Protein AF-A0A1I7FCC5-F1 (afdb_monomer_lite)

Radius of gyration: 20.21 Å; chains: 1; bounding box: 30×40×76 Å

InterPro domains:
  IPR056090 Domain of unknown function DUF7673 [PF24720] (36-118)

Foldseek 3Di:
DDDPPDDDDDDPVNQPVVNVVVVQDDQDPQDPLLVVLVVVLLVLLLDDDLQVVLSLQLLVLLQPCVQSNHHDPVSLVVHDPVNSVSSVSNVVVCSHNVDHCVVVVCVVSNVSSCCNHPVVSND

pLDDT: mean 83.9, std 17.83, range [38.53, 98.62]

Secondary structure (DSSP, 8-state):
-----PPPP-SGGGS-HHHHHHHS---PPPPHHHHHHHHHHHHHHTSSSHHHHHHHHHHHHHHHHHHH----GGGGGGS-HHHHHHHHHHHHHHHHH---GGGGT-HHHHHHHHHHH-GGG--

Structure (mmCIF, N/CA/C/O backbone):
data_AF-A0A1I7FCC5-F1
#
_entry.id   AF-A0A1I7FCC5-F1
#
loop_
_atom_site.group_PDB
_atom_site.id
_atom_site.type_symbol
_atom_site.label_atom_id
_atom_site.label_alt_id
_atom_site.label_comp_id
_atom_site.label_asym_id
_atom_site.label_entity_id
_atom_site.label_seq_id
_atom_site.pdbx_PDB_ins_code
_atom_site.Cartn_x
_atom_site.Cartn_y
_atom_site.Cartn_z
_atom_site.occupancy
_atom_site.B_iso_or_equiv
_atom_site.auth_seq_id
_atom_site.auth_comp_id
_atom_site.auth_asym_id
_atom_site.auth_atom_id
_atom_site.pdbx_PDB_model_num
ATOM 1 N N . MET A 1 1 ? 9.478 -31.178 -57.687 1.00 43.81 1 MET A N 1
ATOM 2 C CA . MET A 1 1 ? 9.892 -29.950 -56.973 1.00 43.81 1 MET A CA 1
ATOM 3 C C . MET A 1 1 ? 8.641 -29.184 -56.573 1.00 43.81 1 MET A C 1
ATOM 5 O O . MET A 1 1 ? 8.137 -28.395 -57.356 1.00 43.81 1 MET A O 1
ATOM 9 N N . THR A 1 2 ? 8.108 -29.447 -55.385 1.00 38.53 2 THR A N 1
ATOM 10 C CA . THR A 1 2 ? 7.046 -28.643 -54.764 1.00 38.53 2 THR A CA 1
ATOM 11 C C . THR A 1 2 ? 7.502 -28.367 -53.342 1.00 38.53 2 THR A C 1
ATOM 13 O O . THR A 1 2 ? 7.707 -29.288 -52.559 1.00 38.53 2 THR A O 1
ATOM 16 N N . SER A 1 3 ? 7.805 -27.096 -53.091 1.00 42.50 3 SER A N 1
ATOM 17 C CA . SER A 1 3 ? 8.389 -26.579 -51.858 1.00 42.50 3 SER A CA 1
ATOM 18 C C . SER A 1 3 ? 7.377 -26.685 -50.720 1.00 42.50 3 SER A C 1
ATOM 20 O O . SER A 1 3 ? 6.381 -25.965 -50.726 1.00 42.50 3 SER A O 1
ATOM 22 N N . ASP A 1 4 ? 7.664 -27.531 -49.735 1.00 45.38 4 ASP A N 1
ATOM 23 C CA . ASP A 1 4 ? 6.968 -27.558 -48.451 1.00 45.38 4 ASP A CA 1
ATOM 24 C C . ASP A 1 4 ? 7.441 -26.349 -47.625 1.00 45.38 4 ASP A C 1
ATOM 26 O O . ASP A 1 4 ? 8.505 -26.357 -47.006 1.00 45.38 4 ASP A O 1
ATOM 30 N N . LYS A 1 5 ? 6.735 -25.219 -47.741 1.00 45.75 5 LYS A N 1
ATOM 31 C CA . LYS A 1 5 ? 6.988 -24.044 -46.898 1.00 45.75 5 LYS A CA 1
ATOM 32 C C . LYS A 1 5 ? 6.160 -24.189 -45.633 1.00 45.75 5 LYS A C 1
ATOM 34 O O . LYS A 1 5 ? 5.011 -23.758 -45.581 1.00 45.75 5 LYS A O 1
ATOM 39 N N . GLN A 1 6 ? 6.780 -24.766 -44.613 1.00 45.31 6 GLN A N 1
ATOM 40 C CA . GLN A 1 6 ? 6.229 -24.811 -43.266 1.00 45.31 6 GLN A CA 1
ATOM 41 C C . GLN A 1 6 ? 5.891 -23.380 -42.797 1.00 45.31 6 GLN A C 1
ATOM 43 O O . GLN A 1 6 ? 6.706 -22.464 -42.977 1.00 45.31 6 GLN A O 1
ATOM 48 N N . PRO A 1 7 ? 4.685 -23.132 -42.255 1.00 48.53 7 PRO A N 1
ATOM 49 C CA . PRO A 1 7 ? 4.259 -21.785 -41.903 1.00 48.53 7 PRO A CA 1
ATOM 50 C C . PRO A 1 7 ? 5.142 -21.223 -40.784 1.00 48.53 7 PRO A C 1
ATOM 52 O O . PRO A 1 7 ? 5.328 -21.846 -39.741 1.00 48.53 7 PRO A O 1
ATOM 55 N N . LYS A 1 8 ? 5.687 -20.020 -41.005 1.00 48.66 8 LYS A N 1
ATOM 56 C CA . LYS A 1 8 ? 6.504 -19.305 -40.017 1.00 48.66 8 LYS A CA 1
ATOM 57 C C . LYS A 1 8 ? 5.640 -19.008 -38.780 1.00 48.66 8 LYS A C 1
ATOM 59 O O . LYS A 1 8 ? 4.628 -18.315 -38.937 1.00 48.66 8 LYS A O 1
ATOM 64 N N . PRO A 1 9 ? 6.005 -19.490 -37.578 1.00 45.91 9 PRO A N 1
ATOM 65 C CA . PRO A 1 9 ? 5.214 -19.251 -36.378 1.00 45.91 9 PRO A CA 1
ATOM 66 C C . PRO A 1 9 ? 5.126 -17.743 -36.103 1.00 45.91 9 PRO A C 1
ATOM 68 O O . PRO A 1 9 ? 6.118 -17.019 -36.202 1.00 45.91 9 PRO A O 1
ATOM 71 N N . ARG A 1 10 ? 3.918 -17.255 -35.803 1.00 49.81 10 ARG A N 1
ATOM 72 C CA . ARG A 1 10 ? 3.634 -15.870 -35.397 1.00 49.81 10 ARG A CA 1
ATOM 73 C C . ARG A 1 10 ? 2.912 -15.899 -34.050 1.00 49.81 10 ARG A C 1
ATOM 75 O O . ARG A 1 10 ? 1.920 -16.606 -33.922 1.00 49.81 10 ARG A O 1
ATOM 82 N N . GLY A 1 11 ? 3.402 -15.119 -33.085 1.00 50.84 11 GLY A N 1
ATOM 83 C CA . GLY A 1 11 ? 2.912 -15.078 -31.698 1.00 50.84 11 GLY A CA 1
ATOM 84 C C . GLY A 1 11 ? 3.949 -15.589 -30.688 1.00 50.84 11 GLY A C 1
ATOM 85 O O . GLY A 1 11 ? 5.004 -16.077 -31.088 1.00 50.84 11 GLY A O 1
ATOM 86 N N . LEU A 1 12 ? 3.649 -15.472 -29.385 1.00 47.69 12 LEU A N 1
ATOM 87 C CA . LEU A 1 12 ? 4.526 -15.834 -28.248 1.00 47.69 12 LEU A CA 1
ATOM 88 C C . LEU A 1 12 ? 5.138 -17.250 -28.340 1.00 47.69 12 LEU A C 1
ATOM 90 O O . LEU A 1 12 ? 6.175 -17.506 -27.742 1.00 47.69 12 LEU A O 1
ATOM 94 N N . SER A 1 13 ? 4.553 -18.142 -29.143 1.00 55.94 13 SER A N 1
ATOM 95 C CA . SER A 1 13 ? 5.051 -19.492 -29.435 1.00 55.94 13 SER A CA 1
ATOM 96 C C . SER A 1 13 ? 6.350 -19.547 -30.253 1.00 55.94 13 SER A C 1
ATOM 98 O O . SER A 1 13 ? 6.909 -20.625 -30.420 1.00 55.94 13 SER A O 1
ATOM 100 N N . ALA A 1 14 ? 6.799 -18.427 -30.828 1.00 64.94 14 ALA A N 1
ATOM 101 C CA . ALA A 1 14 ? 8.065 -18.333 -31.560 1.00 64.94 14 ALA A CA 1
ATOM 102 C C . ALA A 1 14 ? 9.238 -17.872 -30.680 1.00 64.94 14 ALA A C 1
ATOM 104 O O . ALA A 1 14 ? 10.373 -17.851 -31.154 1.00 64.94 14 ALA A O 1
ATOM 105 N N . ILE A 1 15 ? 8.967 -17.463 -29.436 1.00 61.03 15 ILE A N 1
ATOM 106 C CA . ILE A 1 15 ? 10.000 -17.039 -28.495 1.00 61.03 15 ILE A CA 1
ATOM 107 C C . ILE A 1 15 ? 10.505 -18.297 -27.779 1.00 61.03 15 ILE A C 1
ATOM 109 O O . ILE A 1 15 ? 9.703 -18.980 -27.140 1.00 61.03 15 ILE A O 1
ATOM 113 N N . PRO A 1 16 ? 11.801 -18.629 -27.885 1.00 73.56 16 PRO A N 1
ATOM 114 C CA . PRO A 1 16 ? 12.366 -19.751 -27.151 1.00 73.56 16 PRO A CA 1
ATOM 115 C C . PRO A 1 16 ? 12.153 -19.582 -25.641 1.00 73.56 16 PRO A C 1
ATOM 117 O O . PRO A 1 16 ? 12.199 -18.457 -25.136 1.00 73.56 16 PRO A O 1
ATOM 120 N N . LEU A 1 17 ? 11.909 -20.675 -24.911 1.00 57.47 17 LEU A N 1
ATOM 121 C CA . LEU A 1 17 ? 11.627 -20.622 -23.470 1.00 57.47 17 LEU A CA 1
ATOM 122 C C . LEU A 1 17 ? 12.765 -19.929 -22.709 1.00 57.47 17 LEU A C 1
ATOM 124 O O . LEU A 1 17 ? 12.509 -19.164 -21.787 1.00 57.47 17 LEU A O 1
ATOM 128 N N . GLU A 1 18 ? 14.002 -20.109 -23.159 1.00 61.53 18 GLU A N 1
ATOM 129 C CA . GLU A 1 18 ? 15.190 -19.441 -22.642 1.00 61.53 18 GLU A CA 1
ATOM 130 C C . GLU A 1 18 ? 15.185 -17.923 -22.882 1.00 61.53 18 GLU A C 1
ATOM 132 O O . GLU A 1 18 ? 15.677 -17.166 -22.050 1.00 61.53 18 GLU A O 1
ATOM 137 N N . ALA A 1 19 ? 14.586 -17.449 -23.977 1.00 63.84 19 ALA A N 1
ATOM 138 C CA . ALA A 1 19 ? 14.411 -16.026 -24.242 1.00 63.84 19 ALA A CA 1
ATOM 139 C C . ALA A 1 19 ? 13.250 -15.450 -23.420 1.00 63.84 19 ALA A C 1
ATOM 141 O O . ALA A 1 19 ? 13.380 -14.344 -22.912 1.00 63.84 19 ALA A O 1
ATOM 142 N N . ILE A 1 20 ? 12.168 -16.210 -23.199 1.00 58.44 20 ILE A N 1
ATOM 143 C CA . ILE A 1 20 ? 11.117 -15.848 -22.230 1.00 58.44 20 ILE A CA 1
ATOM 144 C C . ILE A 1 20 ? 11.731 -15.725 -20.828 1.00 58.44 20 ILE A C 1
ATOM 146 O O . ILE A 1 20 ? 11.528 -14.725 -20.149 1.00 58.44 20 ILE A O 1
ATOM 150 N N . GLN A 1 21 ? 12.559 -16.688 -20.425 1.00 58.72 21 GLN A N 1
ATOM 151 C CA . GLN A 1 21 ? 13.265 -16.686 -19.142 1.00 58.72 21 GLN A CA 1
ATOM 152 C C . GLN A 1 21 ? 14.263 -15.522 -19.025 1.00 58.72 21 GLN A C 1
ATOM 154 O O . GLN A 1 21 ? 14.310 -14.867 -17.987 1.00 58.72 21 GLN A O 1
ATOM 159 N N . ALA A 1 22 ? 15.007 -15.203 -20.090 1.00 58.69 22 ALA A N 1
ATOM 160 C CA . ALA A 1 22 ? 15.916 -14.054 -20.132 1.00 58.69 22 ALA A CA 1
ATOM 161 C C . ALA A 1 22 ? 15.189 -12.694 -20.189 1.00 58.69 22 ALA A C 1
ATOM 163 O O . ALA A 1 22 ? 15.750 -11.679 -19.774 1.00 58.69 22 ALA A O 1
ATOM 164 N N . MET A 1 23 ? 13.950 -12.657 -20.694 1.00 60.00 23 MET A N 1
ATOM 165 C CA . MET A 1 23 ? 13.081 -11.473 -20.709 1.00 60.00 23 MET A CA 1
ATOM 166 C C . MET A 1 23 ? 12.335 -11.266 -19.382 1.00 60.00 23 MET A C 1
ATOM 168 O O . MET A 1 23 ? 11.962 -10.135 -19.081 1.00 60.00 23 MET A O 1
ATOM 172 N N . SER A 1 24 ? 12.136 -12.323 -18.587 1.00 57.66 24 SER A N 1
ATOM 173 C CA . SER A 1 24 ? 11.290 -12.309 -17.384 1.00 57.66 24 SER A CA 1
ATOM 174 C C . SER A 1 24 ? 12.015 -12.128 -16.049 1.00 57.66 24 SER A C 1
ATOM 176 O O . SER A 1 24 ? 11.358 -12.197 -15.015 1.00 57.66 24 SER A O 1
ATOM 178 N N . TYR A 1 25 ? 13.319 -11.846 -16.008 1.00 54.38 25 TYR A N 1
ATOM 179 C CA . TYR A 1 25 ? 13.942 -11.485 -14.731 1.00 54.38 25 TYR A CA 1
ATOM 180 C C . TYR A 1 25 ? 15.189 -10.616 -14.895 1.00 54.38 25 TYR A C 1
ATOM 182 O O . TYR A 1 25 ? 16.298 -11.093 -15.136 1.00 54.38 25 TYR A O 1
ATOM 190 N N . LYS A 1 26 ? 15.008 -9.311 -14.699 1.00 53.34 26 LYS A N 1
ATOM 191 C CA . LYS A 1 26 ? 16.071 -8.422 -14.232 1.00 53.34 26 LYS A CA 1
ATOM 192 C C . LYS A 1 26 ? 15.583 -7.818 -12.921 1.00 53.34 26 LYS A C 1
ATOM 194 O O . LYS A 1 26 ? 14.610 -7.069 -12.977 1.00 53.34 26 LYS A O 1
ATOM 199 N N . PRO A 1 27 ? 16.224 -8.100 -11.774 1.00 59.47 27 PRO A N 1
ATOM 200 C CA . P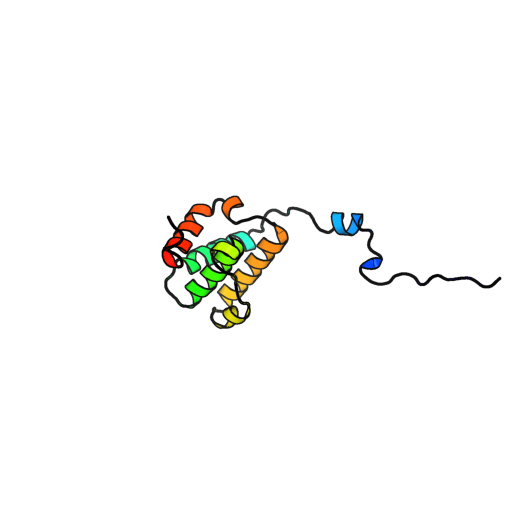RO A 1 27 ? 15.897 -7.419 -10.533 1.00 59.47 27 PRO A CA 1
ATOM 201 C C . PRO A 1 27 ? 16.382 -5.973 -10.664 1.00 59.47 27 PRO A C 1
ATOM 203 O O 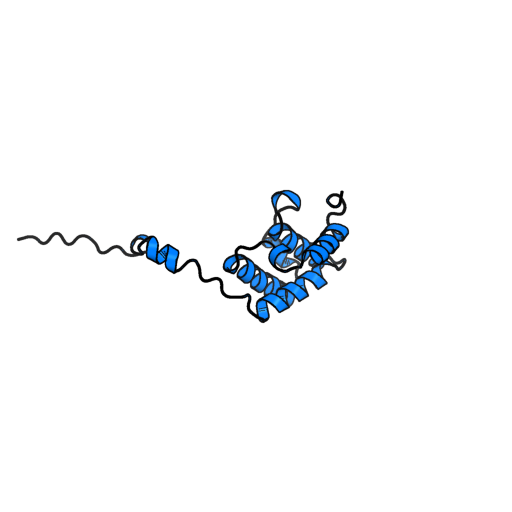. PRO A 1 27 ? 17.531 -5.645 -10.366 1.00 59.47 27 PRO A O 1
ATOM 206 N N . TYR A 1 28 ? 15.533 -5.109 -11.216 1.00 64.69 28 TYR A N 1
ATOM 207 C CA . TYR A 1 28 ? 15.760 -3.677 -11.149 1.00 64.69 28 TYR A CA 1
ATOM 208 C C . TYR A 1 28 ? 15.517 -3.264 -9.704 1.00 64.69 28 TYR A C 1
ATOM 210 O O . TYR A 1 28 ? 14.481 -3.631 -9.161 1.00 64.69 28 TYR A O 1
ATOM 218 N N . PRO A 1 29 ? 16.425 -2.523 -9.053 1.00 77.00 29 PRO A N 1
ATOM 219 C CA . PRO A 1 29 ? 16.103 -1.963 -7.751 1.00 77.00 29 PRO A CA 1
ATOM 220 C C . PRO A 1 29 ? 14.832 -1.109 -7.887 1.00 77.00 29 PRO A C 1
ATOM 222 O O . PRO A 1 29 ? 14.678 -0.434 -8.914 1.00 77.00 29 PRO A O 1
ATOM 225 N N . PRO A 1 30 ? 13.943 -1.092 -6.878 1.00 86.75 30 PRO A N 1
ATOM 226 C CA . PRO A 1 30 ? 12.740 -0.283 -6.943 1.00 86.75 30 PRO A CA 1
ATOM 227 C C . PRO A 1 30 ? 13.085 1.168 -7.262 1.00 86.75 30 PRO A C 1
ATOM 229 O O . PRO A 1 30 ? 13.985 1.762 -6.652 1.00 86.75 30 PRO A O 1
ATOM 232 N N . THR A 1 31 ? 12.358 1.745 -8.210 1.00 91.44 31 THR A N 1
ATOM 233 C CA . THR A 1 31 ? 12.521 3.144 -8.597 1.00 91.44 31 THR A CA 1
ATOM 234 C C . THR A 1 31 ? 12.194 4.073 -7.427 1.00 91.44 31 THR A C 1
ATOM 236 O O . THR A 1 31 ? 11.450 3.727 -6.505 1.00 91.44 31 THR A O 1
ATOM 239 N N . VAL A 1 32 ? 12.707 5.305 -7.476 1.00 92.06 32 VAL A N 1
ATOM 240 C CA . VAL A 1 32 ? 12.384 6.336 -6.474 1.00 92.06 32 VAL A CA 1
ATOM 241 C C . VAL A 1 32 ? 10.872 6.578 -6.401 1.00 92.06 32 VAL A C 1
ATOM 243 O O . VAL A 1 32 ? 10.325 6.682 -5.307 1.00 92.06 32 VAL A O 1
ATOM 246 N N . ALA A 1 33 ? 10.186 6.595 -7.548 1.00 95.06 33 ALA A N 1
ATOM 247 C CA . ALA A 1 33 ? 8.740 6.785 -7.614 1.00 95.06 33 ALA A CA 1
ATOM 248 C C . ALA A 1 33 ? 7.972 5.652 -6.918 1.00 95.06 33 ALA A C 1
ATOM 250 O O . ALA A 1 33 ? 7.044 5.927 -6.161 1.00 95.06 33 ALA A O 1
ATOM 251 N N . GLN A 1 34 ? 8.391 4.399 -7.113 1.00 94.56 34 GLN A N 1
ATOM 252 C CA . GLN A 1 34 ? 7.774 3.251 -6.449 1.00 94.56 34 GLN A CA 1
ATOM 253 C C . GLN A 1 34 ? 7.964 3.285 -4.933 1.00 94.56 34 GLN A C 1
ATOM 255 O O . GLN A 1 34 ? 6.997 3.097 -4.199 1.00 94.56 34 GLN A O 1
ATOM 260 N N . LYS A 1 35 ? 9.175 3.598 -4.454 1.00 92.94 35 LYS A N 1
ATOM 261 C CA . LYS A 1 35 ? 9.435 3.742 -3.012 1.00 92.94 35 LYS A CA 1
ATOM 262 C C . LYS A 1 35 ? 8.593 4.859 -2.397 1.00 92.94 35 LYS A C 1
ATOM 264 O O . LYS A 1 35 ? 7.980 4.671 -1.355 1.00 92.94 35 LYS A O 1
ATOM 269 N N . GLN A 1 36 ? 8.523 6.013 -3.059 1.00 96.12 36 GLN A N 1
ATOM 270 C CA . GLN A 1 36 ? 7.737 7.148 -2.578 1.00 96.12 36 GLN A CA 1
ATOM 271 C C . GLN A 1 36 ? 6.228 6.871 -2.588 1.00 96.12 36 GLN A C 1
ATOM 273 O O . GLN A 1 36 ? 5.539 7.282 -1.658 1.00 96.12 36 GLN A O 1
ATOM 278 N N . ALA A 1 37 ? 5.715 6.190 -3.616 1.00 98.00 37 ALA A N 1
ATOM 279 C CA . ALA A 1 37 ? 4.319 5.762 -3.661 1.00 98.00 37 ALA A CA 1
ATOM 280 C C . ALA A 1 37 ? 4.006 4.791 -2.517 1.00 98.00 37 ALA A C 1
ATOM 282 O O . ALA A 1 37 ? 3.017 4.982 -1.818 1.00 98.00 37 ALA A O 1
ATOM 283 N N . LEU A 1 38 ? 4.882 3.812 -2.271 1.00 96.38 38 LEU A N 1
ATOM 284 C CA . LEU A 1 38 ? 4.719 2.855 -1.179 1.00 96.38 38 LEU A CA 1
ATOM 285 C C . LEU A 1 38 ? 4.656 3.545 0.188 1.00 96.38 38 LEU A C 1
ATOM 287 O O . LEU A 1 38 ? 3.715 3.304 0.936 1.00 96.38 38 LEU A O 1
ATOM 291 N N . VAL A 1 39 ? 5.583 4.465 0.472 1.00 96.12 39 VAL A N 1
ATOM 292 C CA . VAL A 1 39 ? 5.571 5.248 1.721 1.00 96.12 39 VAL A CA 1
ATOM 293 C C . VAL A 1 39 ? 4.267 6.038 1.870 1.00 96.12 39 VAL A C 1
ATOM 295 O O . VAL A 1 39 ? 3.643 5.997 2.925 1.00 96.12 39 VAL A O 1
ATOM 298 N N . ARG A 1 40 ? 3.798 6.715 0.812 1.00 98.06 40 ARG A N 1
ATOM 299 C CA . ARG A 1 40 ? 2.527 7.461 0.865 1.00 98.06 40 ARG A CA 1
ATOM 300 C C . ARG A 1 40 ? 1.322 6.560 1.124 1.00 98.06 40 ARG A C 1
ATOM 302 O O . ARG A 1 40 ? 0.436 6.952 1.878 1.00 98.06 40 ARG A O 1
ATOM 309 N N . LEU A 1 41 ? 1.273 5.376 0.510 1.00 98.38 41 LEU A N 1
ATOM 310 C CA . LEU A 1 41 ? 0.182 4.428 0.738 1.00 98.38 41 LEU A CA 1
ATOM 311 C C . LEU A 1 41 ? 0.204 3.855 2.152 1.00 98.38 41 LEU A C 1
ATOM 313 O O . LEU A 1 41 ? -0.863 3.691 2.734 1.00 98.38 41 LEU A O 1
ATOM 317 N N . ILE A 1 42 ? 1.385 3.578 2.706 1.00 97.44 42 ILE A N 1
ATOM 318 C CA . ILE A 1 42 ? 1.532 3.115 4.089 1.00 97.44 42 ILE A CA 1
ATOM 319 C C . ILE A 1 42 ? 0.979 4.158 5.056 1.00 97.44 42 ILE A C 1
ATOM 321 O O . ILE A 1 42 ? 0.112 3.839 5.866 1.00 97.44 42 ILE A O 1
ATOM 325 N N . GLU A 1 43 ? 1.394 5.416 4.911 1.00 97.88 43 GLU A N 1
ATOM 326 C CA . GLU A 1 43 ? 0.878 6.507 5.742 1.00 97.88 43 GLU A CA 1
ATOM 327 C C . GLU A 1 43 ? -0.642 6.673 5.586 1.00 97.88 43 GLU A C 1
ATOM 329 O O . GLU A 1 43 ? -1.366 6.805 6.572 1.00 97.88 43 GLU A O 1
ATOM 334 N N . ALA A 1 44 ? -1.165 6.585 4.359 1.00 98.19 44 ALA A N 1
ATOM 335 C CA . ALA A 1 44 ? -2.604 6.670 4.115 1.00 98.19 44 ALA A CA 1
ATOM 336 C C . ALA A 1 44 ? -3.389 5.487 4.715 1.00 98.19 44 ALA A C 1
ATOM 338 O O . ALA A 1 44 ? -4.510 5.677 5.199 1.00 98.19 44 ALA A O 1
ATOM 339 N N . ALA A 1 45 ? -2.820 4.278 4.699 1.00 98.25 45 ALA A N 1
ATOM 340 C CA . ALA A 1 45 ? -3.432 3.062 5.234 1.00 98.25 45 ALA A CA 1
ATOM 341 C C . ALA A 1 45 ? -3.556 3.077 6.762 1.00 98.25 45 ALA A C 1
ATOM 343 O O . ALA A 1 45 ? -4.482 2.469 7.296 1.00 98.25 45 ALA A O 1
ATOM 344 N N . LYS A 1 46 ? -2.669 3.795 7.458 1.00 97.94 46 LYS A N 1
ATOM 345 C CA . LYS A 1 46 ? -2.718 3.982 8.918 1.00 97.94 46 LYS A CA 1
ATOM 346 C C . LYS A 1 46 ? -3.802 4.969 9.379 1.00 97.94 46 LYS A C 1
ATOM 348 O O . LYS A 1 46 ? -4.039 5.092 10.576 1.00 97.94 46 LYS A O 1
ATOM 353 N N . GLY A 1 47 ? -4.458 5.671 8.452 1.00 97.31 47 GLY A N 1
ATOM 354 C CA . GLY A 1 47 ? -5.599 6.538 8.755 1.00 97.31 47 GLY A CA 1
ATOM 355 C C . GLY A 1 47 ? -6.878 5.769 9.118 1.00 97.31 47 GLY A C 1
ATOM 356 O O . GLY A 1 47 ? -6.901 4.544 9.188 1.00 97.31 47 GLY A O 1
ATOM 357 N N . ASP A 1 48 ? -7.981 6.494 9.298 1.00 97.12 48 ASP A N 1
ATOM 358 C CA . ASP A 1 48 ? -9.269 5.983 9.798 1.00 97.12 48 ASP A CA 1
ATOM 359 C C . ASP A 1 48 ? -10.437 6.171 8.808 1.00 97.12 48 ASP A C 1
ATOM 361 O O . ASP A 1 48 ? -11.611 6.035 9.155 1.00 97.12 48 ASP A O 1
ATOM 365 N N . THR A 1 49 ? -10.129 6.459 7.543 1.00 97.44 49 THR A N 1
ATOM 366 C CA . THR A 1 49 ? -11.134 6.734 6.507 1.00 97.44 49 THR A CA 1
ATOM 367 C C . THR A 1 49 ? -11.513 5.490 5.693 1.00 97.44 49 THR A C 1
ATOM 369 O O . THR A 1 49 ? -10.816 4.474 5.687 1.00 97.44 49 THR A O 1
ATOM 372 N N . GLY A 1 50 ? -12.598 5.581 4.914 1.00 96.62 50 GLY A N 1
ATOM 373 C CA . GLY A 1 50 ? -12.975 4.525 3.964 1.00 96.62 50 GLY A CA 1
ATOM 374 C C . GLY A 1 50 ? -11.905 4.256 2.897 1.00 96.62 50 GLY A C 1
ATOM 375 O O . GLY A 1 50 ? -11.659 3.099 2.553 1.00 96.62 50 GLY A O 1
ATOM 376 N N . GLN A 1 51 ? -11.212 5.297 2.423 1.00 97.06 51 GLN A N 1
ATOM 377 C CA . GLN A 1 51 ? -10.083 5.123 1.507 1.00 97.06 51 GLN A CA 1
ATOM 378 C C . GLN A 1 51 ? -8.859 4.521 2.211 1.00 97.06 51 GLN A C 1
ATOM 380 O O . GLN A 1 51 ? -8.214 3.653 1.629 1.00 97.06 51 GLN A O 1
ATOM 385 N N . SER A 1 52 ? -8.590 4.884 3.474 1.00 98.19 52 SER A N 1
ATOM 386 C CA . SER A 1 52 ? -7.532 4.261 4.289 1.00 98.19 52 SER A CA 1
ATOM 387 C C . SER A 1 52 ? -7.750 2.756 4.404 1.00 98.19 52 SER A C 1
ATOM 389 O O . SER A 1 52 ? -6.833 1.985 4.132 1.00 98.19 52 SER A O 1
ATOM 391 N N . ARG A 1 53 ? -8.991 2.330 4.678 1.00 97.56 53 ARG A N 1
ATOM 392 C CA . ARG A 1 53 ? -9.362 0.910 4.682 1.00 97.56 53 ARG A CA 1
ATOM 393 C C . ARG A 1 53 ? -9.102 0.237 3.337 1.00 97.56 53 ARG A C 1
ATOM 395 O O . ARG A 1 53 ? -8.571 -0.867 3.301 1.00 97.56 53 ARG A O 1
ATOM 402 N N . CYS A 1 54 ? -9.482 0.880 2.234 1.00 98.06 54 CYS A N 1
ATOM 403 C CA . CYS A 1 54 ? -9.264 0.335 0.895 1.00 98.06 54 CYS A CA 1
ATOM 404 C C . CYS A 1 54 ? -7.769 0.145 0.594 1.00 98.06 54 CYS A C 1
ATOM 406 O O . CYS A 1 54 ? -7.374 -0.876 0.033 1.00 98.06 54 CYS A O 1
ATOM 408 N N . ILE A 1 55 ? -6.934 1.113 0.972 1.00 98.44 55 ILE A N 1
ATOM 409 C CA . ILE A 1 55 ? -5.483 1.041 0.776 1.00 98.44 55 ILE A CA 1
ATOM 410 C C . ILE A 1 55 ? -4.877 -0.037 1.683 1.00 98.44 55 ILE A C 1
ATOM 412 O O . ILE A 1 55 ? -4.055 -0.823 1.218 1.00 98.44 55 ILE A O 1
ATOM 416 N N . ALA A 1 56 ? -5.327 -0.138 2.936 1.00 98.19 56 ALA A N 1
ATOM 417 C CA . ALA A 1 56 ? -4.914 -1.197 3.851 1.00 98.19 56 ALA A CA 1
ATOM 418 C C . ALA A 1 56 ? -5.249 -2.591 3.301 1.00 98.19 56 ALA A C 1
ATOM 420 O O . ALA A 1 56 ? -4.388 -3.460 3.287 1.00 98.19 56 ALA A O 1
ATOM 421 N N . GLU A 1 57 ? -6.459 -2.803 2.778 1.00 98.00 57 GLU A N 1
ATOM 422 C CA . GLU A 1 57 ? -6.849 -4.077 2.156 1.00 98.00 57 GLU A CA 1
ATOM 423 C C . GLU A 1 57 ? -5.971 -4.427 0.944 1.00 98.00 57 GLU A C 1
ATOM 425 O O . GLU A 1 57 ? -5.629 -5.589 0.757 1.00 98.00 57 GLU A O 1
ATOM 430 N N . PHE A 1 58 ? -5.564 -3.440 0.141 1.00 98.19 58 PHE A N 1
ATOM 431 C CA . PHE A 1 58 ? -4.627 -3.658 -0.965 1.00 98.19 58 PHE A CA 1
ATOM 432 C C . PHE A 1 58 ? -3.234 -4.076 -0.477 1.00 98.19 58 PHE A C 1
ATOM 434 O O . PHE A 1 58 ? -2.680 -5.054 -0.977 1.00 98.19 58 PHE A O 1
ATOM 441 N N . LEU A 1 59 ? -2.676 -3.355 0.501 1.00 97.56 59 LEU A N 1
ATOM 442 C CA . LEU A 1 59 ? -1.351 -3.653 1.045 1.00 97.56 59 LEU A CA 1
ATOM 443 C C . LEU A 1 59 ? -1.333 -5.008 1.762 1.00 97.56 59 LEU A C 1
ATOM 445 O O . LEU A 1 59 ? -0.436 -5.812 1.528 1.00 97.56 59 LEU A O 1
ATOM 449 N N . LEU A 1 60 ? -2.342 -5.298 2.582 1.00 96.69 60 LEU A N 1
ATOM 450 C CA . LEU A 1 60 ? -2.442 -6.565 3.305 1.00 96.69 60 LEU A CA 1
ATOM 451 C C . LEU A 1 60 ? -2.671 -7.760 2.370 1.00 96.69 60 LEU A C 1
ATOM 453 O O . LEU A 1 60 ? -2.087 -8.815 2.600 1.00 96.69 60 LEU A O 1
ATOM 457 N N . ALA A 1 61 ? -3.429 -7.586 1.282 1.00 96.81 61 ALA A N 1
ATOM 458 C CA . ALA A 1 61 ? -3.567 -8.616 0.253 1.00 96.81 61 ALA A CA 1
ATOM 459 C C . ALA A 1 61 ? -2.239 -8.921 -0.459 1.00 96.81 61 ALA A C 1
ATOM 461 O O . ALA A 1 61 ? -2.023 -10.052 -0.887 1.00 96.81 61 ALA A O 1
ATOM 462 N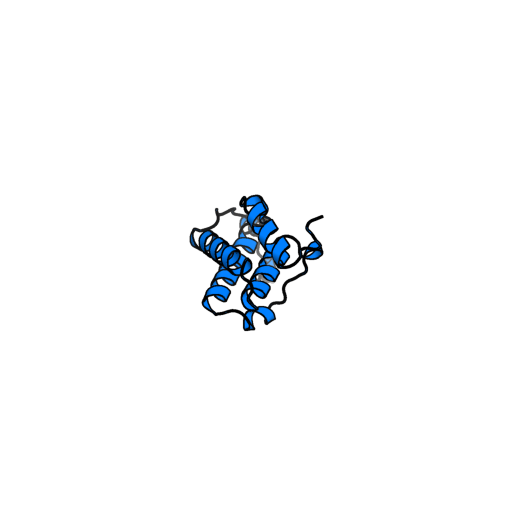 N . TRP A 1 62 ? -1.353 -7.928 -0.598 1.00 95.31 62 TRP A N 1
ATOM 463 C CA . TRP A 1 62 ? 0.008 -8.164 -1.083 1.00 95.31 62 TRP A CA 1
ATOM 464 C C . TRP A 1 62 ? 0.865 -8.902 -0.045 1.00 95.31 62 TRP A C 1
ATOM 466 O O . TRP A 1 62 ? 1.635 -9.780 -0.428 1.00 95.31 62 TRP A O 1
ATOM 476 N N . TRP A 1 63 ? 0.729 -8.588 1.247 1.00 93.19 63 TRP A N 1
ATOM 477 C CA . TRP A 1 63 ? 1.470 -9.291 2.298 1.00 93.19 63 TRP A CA 1
ATOM 478 C C . TRP A 1 63 ? 1.098 -10.774 2.361 1.00 93.19 63 TRP A C 1
ATOM 480 O O . TRP A 1 63 ? 1.975 -11.626 2.258 1.00 93.19 63 TRP A O 1
ATOM 490 N N . ASP A 1 64 ? -0.187 -11.075 2.546 1.00 91.62 64 ASP A N 1
ATOM 491 C CA . ASP A 1 64 ? -0.715 -12.438 2.575 1.00 91.62 64 ASP A CA 1
ATOM 492 C C . ASP A 1 64 ? -2.244 -12.404 2.420 1.00 91.62 64 ASP A C 1
ATOM 494 O O . ASP A 1 64 ? -2.982 -12.070 3.352 1.00 91.62 64 ASP A O 1
ATOM 498 N N . ALA A 1 65 ? -2.730 -12.752 1.229 1.00 93.81 65 ALA A N 1
ATOM 499 C CA . ALA A 1 65 ? -4.158 -12.766 0.934 1.00 93.81 65 ALA A CA 1
ATOM 500 C C . ALA A 1 65 ? -4.923 -13.904 1.636 1.00 93.81 65 ALA A C 1
ATOM 502 O O . ALA A 1 65 ? -6.127 -13.751 1.853 1.00 93.81 65 ALA A O 1
ATOM 503 N N . ASP A 1 66 ? -4.258 -15.007 1.994 1.00 92.56 66 ASP A N 1
ATOM 504 C CA . ASP A 1 66 ? -4.890 -16.126 2.700 1.00 92.56 66 ASP A CA 1
ATOM 505 C C . ASP A 1 66 ? -5.126 -15.765 4.173 1.00 92.56 66 ASP A C 1
ATOM 507 O O . ASP A 1 66 ? -6.165 -16.111 4.739 1.00 92.56 66 ASP A O 1
ATOM 511 N N . THR A 1 67 ? -4.206 -15.000 4.770 1.00 92.31 67 THR A N 1
ATOM 512 C CA . THR A 1 67 ? -4.314 -14.548 6.167 1.00 92.31 67 THR A CA 1
ATOM 513 C C . THR A 1 67 ? -5.135 -13.265 6.320 1.00 92.31 67 THR A C 1
ATOM 515 O O . THR A 1 67 ? -5.989 -13.183 7.203 1.00 92.31 67 THR A O 1
ATOM 518 N N . TYR A 1 68 ? -4.906 -12.250 5.479 1.00 93.62 68 TYR A N 1
ATOM 519 C CA . TYR A 1 68 ? -5.490 -10.910 5.667 1.00 93.62 68 TYR A CA 1
ATOM 520 C C . TYR A 1 68 ? -6.638 -10.569 4.701 1.00 93.62 68 TYR A C 1
ATOM 522 O O . TYR A 1 68 ? -7.301 -9.528 4.846 1.00 93.62 68 TYR A O 1
ATOM 530 N N . GLY A 1 69 ? -6.916 -11.472 3.758 1.00 93.81 69 GLY A N 1
ATOM 531 C CA . GLY A 1 69 ? -7.946 -11.342 2.734 1.00 93.81 69 GLY A CA 1
ATOM 532 C C . GLY A 1 69 ? -7.439 -10.694 1.443 1.00 93.81 69 GLY A C 1
ATOM 533 O O . GLY A 1 69 ? -6.534 -9.864 1.442 1.00 93.81 69 GLY A O 1
ATOM 534 N N . GLY A 1 70 ? -8.055 -11.065 0.318 1.00 95.38 70 GLY A N 1
ATOM 535 C CA . GLY A 1 70 ? -7.716 -10.527 -1.002 1.00 95.38 70 GLY A CA 1
ATOM 536 C C . GLY A 1 70 ? -8.259 -9.118 -1.282 1.00 95.38 70 GLY A C 1
ATOM 537 O O . GLY A 1 70 ? -9.118 -8.592 -0.570 1.00 95.38 70 GLY A O 1
ATOM 538 N N . PHE A 1 71 ? -7.806 -8.525 -2.393 1.00 97.00 71 PHE A N 1
ATOM 539 C CA . PHE A 1 71 ? -8.226 -7.195 -2.842 1.00 97.00 71 PHE A CA 1
ATOM 540 C C . PHE A 1 71 ? -9.089 -7.242 -4.113 1.00 97.00 71 PHE A C 1
ATOM 542 O O . PHE A 1 71 ? -8.673 -7.741 -5.158 1.00 97.00 71 PHE A O 1
ATOM 549 N N . GLY A 1 72 ? -10.297 -6.675 -4.045 1.00 96.31 72 GLY A N 1
ATOM 550 C CA . GLY A 1 72 ? -11.194 -6.544 -5.197 1.00 96.31 72 GLY A CA 1
ATOM 551 C C . GLY A 1 72 ? -10.953 -5.250 -5.977 1.00 96.31 72 GLY A C 1
ATOM 552 O O . GLY A 1 72 ? -11.088 -4.166 -5.418 1.00 96.31 72 GLY A O 1
ATOM 553 N N . LEU A 1 73 ? -10.683 -5.338 -7.284 1.00 94.69 73 LEU A N 1
ATOM 554 C CA . LEU A 1 73 ? -10.316 -4.179 -8.120 1.00 94.69 73 LEU A CA 1
ATOM 555 C C . LEU A 1 73 ? -11.375 -3.063 -8.181 1.00 94.69 73 LEU A C 1
ATOM 557 O O . LEU A 1 73 ? -11.026 -1.899 -8.366 1.00 94.69 73 LEU A O 1
ATOM 561 N N . THR A 1 74 ? -12.659 -3.378 -7.989 1.00 96.31 74 THR A N 1
ATOM 562 C CA . THR A 1 74 ? -13.734 -2.369 -7.945 1.00 96.31 74 THR A CA 1
ATOM 563 C C . THR A 1 74 ? -13.621 -1.431 -6.742 1.00 96.31 74 THR A C 1
ATOM 565 O O . THR A 1 74 ? -14.180 -0.337 -6.770 1.00 96.31 74 THR A O 1
ATOM 568 N N . LYS A 1 75 ? -12.854 -1.799 -5.706 1.00 95.88 75 LYS A N 1
ATOM 569 C CA . LYS A 1 75 ? -12.603 -0.941 -4.541 1.00 95.88 75 LYS A CA 1
ATOM 570 C C . LYS A 1 75 ? -11.847 0.345 -4.897 1.00 95.88 75 LYS A C 1
ATOM 572 O O . LYS A 1 75 ? -12.000 1.337 -4.192 1.00 95.88 75 LYS A O 1
ATOM 577 N N . LEU A 1 76 ? -11.134 0.380 -6.029 1.00 96.12 76 LEU A N 1
ATOM 578 C CA . LEU A 1 76 ? -10.482 1.594 -6.539 1.00 96.12 76 LEU A CA 1
ATOM 579 C C . LEU A 1 76 ? -11.464 2.754 -6.780 1.00 96.12 76 LEU A C 1
ATOM 581 O O . LEU A 1 76 ? -11.055 3.908 -6.752 1.00 96.12 76 LEU A O 1
ATOM 585 N N . TRP A 1 77 ? -12.761 2.489 -6.976 1.00 95.31 77 TRP A N 1
ATOM 586 C CA . TRP A 1 77 ? -13.765 3.549 -7.136 1.00 95.31 77 TRP A CA 1
ATOM 587 C C . TRP A 1 77 ? -13.967 4.399 -5.874 1.00 95.31 77 TRP A C 1
ATOM 589 O O . TRP A 1 77 ? -14.521 5.490 -5.966 1.00 95.31 77 TRP A O 1
ATOM 599 N N . ALA A 1 78 ? -13.540 3.904 -4.710 1.00 93.62 78 ALA A N 1
ATOM 600 C CA . ALA A 1 78 ? -13.679 4.576 -3.420 1.00 93.62 78 ALA A CA 1
ATOM 601 C C . ALA A 1 78 ? -12.420 5.353 -2.988 1.00 93.62 78 ALA A C 1
ATOM 603 O O . ALA A 1 78 ? -12.360 5.820 -1.852 1.00 93.62 78 ALA A O 1
ATOM 604 N N . VAL A 1 79 ? -11.408 5.458 -3.856 1.00 97.25 79 VAL A N 1
ATOM 605 C CA . VAL A 1 79 ? -10.109 6.067 -3.541 1.00 97.25 79 VAL A CA 1
ATOM 606 C C . VAL A 1 79 ? -9.851 7.248 -4.469 1.00 97.25 79 VAL A C 1
ATOM 608 O O . VAL A 1 79 ? -10.032 7.149 -5.685 1.00 97.25 79 VAL A O 1
ATOM 611 N N . ASP A 1 80 ? -9.374 8.357 -3.908 1.00 97.50 80 ASP A N 1
ATOM 612 C CA . ASP A 1 80 ? -9.033 9.542 -4.689 1.00 97.50 80 ASP A CA 1
ATOM 613 C C . ASP A 1 80 ? -7.989 9.225 -5.774 1.00 97.50 80 ASP A C 1
ATOM 615 O O . ASP A 1 80 ? -7.040 8.461 -5.572 1.00 97.50 80 ASP A O 1
ATOM 619 N N . LEU A 1 81 ? -8.134 9.851 -6.947 1.00 97.50 81 LEU A N 1
ATOM 620 C CA . LEU A 1 81 ? -7.291 9.572 -8.118 1.00 97.50 81 LEU A CA 1
ATOM 621 C C . LEU A 1 81 ? -5.771 9.622 -7.857 1.00 97.50 81 LEU A C 1
ATOM 623 O O . LEU A 1 81 ? -5.067 8.778 -8.417 1.00 97.50 81 LEU A O 1
ATOM 627 N N . PRO A 1 82 ? -5.221 10.557 -7.053 1.00 97.94 82 PRO A N 1
ATOM 628 C CA . PRO A 1 82 ? -3.798 10.546 -6.716 1.00 97.94 82 PRO A CA 1
ATOM 629 C C . PRO A 1 82 ? -3.361 9.265 -5.993 1.00 97.94 82 PRO A C 1
ATOM 631 O O . PRO A 1 82 ? -2.361 8.666 -6.380 1.00 97.94 82 PRO A O 1
ATOM 634 N N . LEU A 1 83 ? -4.143 8.794 -5.018 1.00 97.81 83 LEU A N 1
ATOM 635 C CA . LEU A 1 83 ? -3.849 7.566 -4.276 1.00 97.81 83 LEU A CA 1
ATOM 636 C C . LEU A 1 83 ? -4.059 6.325 -5.152 1.00 97.81 83 LEU A C 1
ATOM 638 O O . LEU A 1 83 ? -3.250 5.404 -5.110 1.00 97.81 83 LEU A O 1
ATOM 642 N N . CYS A 1 84 ? -5.055 6.332 -6.045 1.00 98.12 84 CYS A N 1
ATOM 643 C CA . CYS A 1 84 ? -5.199 5.293 -7.070 1.00 98.12 84 CYS A CA 1
ATOM 644 C C . CYS A 1 84 ? -3.949 5.162 -7.961 1.00 98.12 84 CYS A C 1
ATOM 646 O O . CYS A 1 84 ? -3.558 4.052 -8.322 1.00 98.12 84 CYS A O 1
ATOM 648 N N . ARG A 1 85 ? -3.308 6.279 -8.334 1.00 98.31 85 ARG A N 1
ATOM 649 C CA . ARG A 1 85 ? -2.058 6.258 -9.119 1.00 98.31 85 ARG A CA 1
ATOM 650 C C . ARG A 1 85 ? -0.889 5.706 -8.310 1.00 98.31 85 ARG A C 1
ATOM 652 O O . ARG A 1 85 ? -0.068 4.966 -8.854 1.00 98.31 85 ARG A O 1
ATOM 659 N N . ASP A 1 86 ? -0.833 6.013 -7.019 1.00 98.62 86 ASP A N 1
ATOM 660 C CA . ASP A 1 86 ? 0.153 5.412 -6.123 1.00 98.62 86 ASP A CA 1
ATOM 661 C C . ASP A 1 86 ? -0.065 3.894 -6.004 1.00 98.62 86 ASP A C 1
ATOM 663 O O . ASP A 1 86 ? 0.896 3.138 -6.138 1.00 98.62 86 ASP A O 1
ATOM 667 N N . MET A 1 87 ? -1.314 3.422 -5.893 1.00 98.50 87 MET A N 1
ATOM 668 C CA . MET A 1 87 ? -1.647 1.986 -5.905 1.00 98.50 87 MET A CA 1
ATOM 669 C C .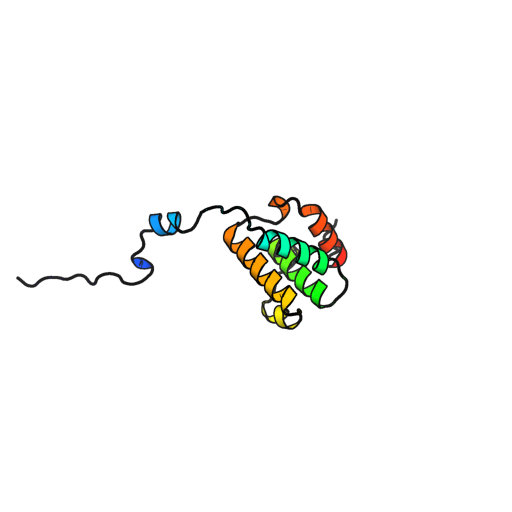 MET A 1 87 ? -1.206 1.297 -7.202 1.00 98.50 87 MET A C 1
ATOM 671 O O . MET A 1 87 ? -0.647 0.207 -7.152 1.00 98.50 87 MET A O 1
ATOM 675 N N . GLN A 1 88 ? -1.380 1.935 -8.365 1.00 97.94 88 GLN A N 1
ATOM 676 C CA . GLN A 1 88 ? -0.882 1.411 -9.649 1.00 97.94 88 GLN A CA 1
ATOM 677 C C . GLN A 1 88 ? 0.652 1.346 -9.698 1.00 97.94 88 GLN A C 1
ATOM 679 O O . GLN A 1 88 ? 1.232 0.394 -10.228 1.00 97.94 88 GLN A O 1
ATOM 684 N N . THR A 1 89 ? 1.316 2.349 -9.124 1.00 97.75 89 THR A N 1
ATOM 685 C CA . THR A 1 89 ? 2.779 2.395 -9.039 1.00 97.75 89 THR A CA 1
ATOM 686 C C . THR A 1 89 ? 3.301 1.269 -8.143 1.00 97.75 89 THR A C 1
ATOM 688 O O . THR A 1 89 ? 4.240 0.569 -8.524 1.00 97.75 89 THR A O 1
ATOM 691 N N . VAL A 1 90 ? 2.662 1.033 -6.993 1.00 96.44 90 VAL A N 1
ATOM 692 C CA . VAL A 1 90 ? 3.001 -0.085 -6.100 1.00 96.44 90 VAL A CA 1
ATOM 693 C C . VAL A 1 90 ? 2.650 -1.432 -6.730 1.00 96.44 90 VAL A C 1
ATOM 695 O O . VAL A 1 90 ? 3.446 -2.354 -6.641 1.00 96.44 90 VAL A O 1
ATOM 698 N N . PHE A 1 91 ? 1.539 -1.553 -7.457 1.00 95.94 91 PHE A N 1
ATOM 699 C CA . PHE A 1 91 ? 1.224 -2.774 -8.205 1.00 95.94 91 PHE A CA 1
ATOM 700 C C . PHE A 1 91 ? 2.317 -3.123 -9.227 1.00 95.94 91 PHE A C 1
ATOM 702 O O . PHE A 1 91 ? 2.702 -4.283 -9.353 1.00 95.94 91 PHE A O 1
ATOM 709 N N . SER A 1 92 ? 2.874 -2.111 -9.899 1.00 93.81 92 SER A N 1
ATOM 710 C CA . SER A 1 92 ? 4.025 -2.296 -10.792 1.00 93.81 92 SER A CA 1
ATOM 711 C C . SER A 1 92 ? 5.268 -2.751 -10.016 1.00 93.81 92 SER A C 1
ATOM 713 O O . SER A 1 92 ? 5.942 -3.676 -10.452 1.00 93.81 92 SER A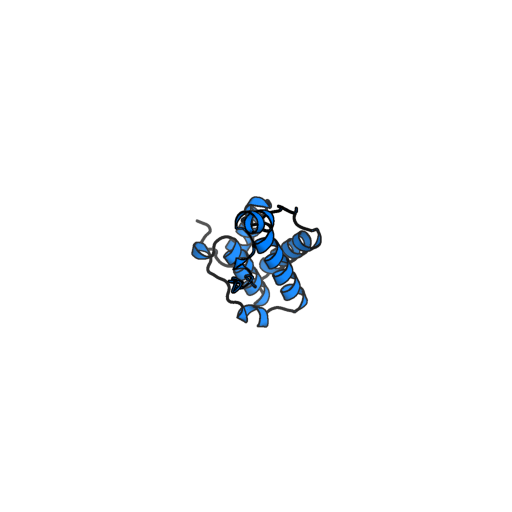 O 1
ATOM 715 N N . LEU A 1 93 ? 5.534 -2.178 -8.831 1.00 91.44 93 LEU A N 1
ATOM 716 C CA . LEU A 1 93 ? 6.602 -2.659 -7.938 1.00 91.44 93 LEU A CA 1
ATOM 717 C C . LEU A 1 93 ? 6.414 -4.137 -7.577 1.00 91.44 93 LEU A C 1
ATOM 719 O O . LEU A 1 93 ? 7.372 -4.899 -7.658 1.00 91.44 93 LEU A O 1
ATOM 723 N N . ILE A 1 94 ? 5.202 -4.558 -7.214 1.00 91.81 94 ILE A N 1
ATOM 724 C CA . ILE A 1 94 ? 4.910 -5.949 -6.834 1.00 91.81 94 ILE A CA 1
ATOM 725 C C . ILE A 1 94 ? 5.213 -6.893 -8.004 1.00 91.81 94 ILE A C 1
ATOM 727 O O . ILE A 1 94 ? 5.899 -7.901 -7.828 1.00 91.81 94 ILE A O 1
ATOM 731 N N . ALA A 1 95 ? 4.754 -6.526 -9.204 1.00 88.81 95 ALA A N 1
ATOM 732 C CA . ALA A 1 95 ? 4.969 -7.290 -10.429 1.00 88.81 95 ALA A CA 1
ATOM 733 C C . ALA A 1 95 ? 6.438 -7.328 -10.888 1.00 88.81 95 ALA A C 1
ATOM 735 O O . ALA A 1 95 ? 6.816 -8.230 -11.623 1.00 88.81 95 ALA A O 1
ATOM 736 N N . GLU A 1 96 ? 7.263 -6.359 -10.492 1.00 86.56 96 GLU A N 1
ATOM 737 C CA . GLU A 1 96 ? 8.674 -6.292 -10.889 1.00 86.56 96 GLU A CA 1
ATOM 738 C C . GLU A 1 96 ? 9.621 -6.930 -9.864 1.00 86.56 96 GLU A C 1
ATOM 740 O O . GLU A 1 96 ? 10.634 -7.510 -10.251 1.00 86.56 96 GLU A O 1
ATOM 745 N N . GLN A 1 97 ? 9.328 -6.800 -8.565 1.00 82.69 97 GLN A N 1
ATOM 746 C CA . GLN A 1 97 ? 10.230 -7.238 -7.492 1.00 82.69 97 GLN A CA 1
ATOM 747 C C . GLN A 1 97 ? 9.997 -8.681 -7.052 1.00 82.69 97 GLN A C 1
ATOM 749 O O . GLN A 1 97 ? 10.937 -9.320 -6.593 1.00 82.69 97 GLN A O 1
ATOM 754 N N . HIS A 1 98 ? 8.762 -9.187 -7.155 1.00 83.00 98 HIS A N 1
ATOM 755 C CA . HIS A 1 98 ? 8.384 -10.524 -6.671 1.00 83.00 98 HIS A CA 1
ATOM 756 C C . HIS A 1 98 ? 8.796 -10.799 -5.208 1.00 83.00 98 HIS A C 1
ATOM 758 O O . HIS A 1 98 ? 9.118 -11.929 -4.843 1.00 83.00 98 HIS A O 1
ATOM 764 N N . HIS A 1 99 ? 8.785 -9.765 -4.365 1.00 82.31 99 HIS A N 1
ATOM 765 C CA . HIS A 1 99 ? 9.105 -9.861 -2.944 1.00 82.31 99 HIS A CA 1
ATOM 766 C C . HIS A 1 99 ? 7.904 -9.478 -2.080 1.00 82.31 99 HIS A C 1
ATOM 768 O O . HIS A 1 99 ? 7.068 -8.661 -2.480 1.00 82.31 99 HIS A O 1
ATOM 774 N N . TYR A 1 100 ? 7.853 -10.060 -0.884 1.00 81.00 100 TYR A N 1
ATOM 775 C CA . TYR A 1 100 ? 6.927 -9.660 0.169 1.00 81.00 100 TYR A CA 1
ATOM 776 C C . TYR A 1 100 ? 7.406 -8.369 0.859 1.00 81.00 100 TYR A C 1
ATOM 778 O O . TYR A 1 100 ? 8.568 -7.974 0.695 1.00 81.00 100 TYR A O 1
ATOM 786 N N . PRO A 1 101 ? 6.529 -7.662 1.598 1.00 77.44 101 PRO A N 1
ATOM 787 C CA . PRO A 1 101 ? 6.879 -6.349 2.138 1.00 77.44 101 PRO A CA 1
ATOM 788 C C . PRO A 1 101 ? 7.959 -6.377 3.239 1.00 77.44 101 PRO A C 1
ATOM 790 O O . PRO A 1 101 ? 8.636 -5.371 3.455 1.00 77.44 101 PRO A O 1
ATOM 793 N N . ASP A 1 102 ? 8.174 -7.519 3.899 1.00 75.06 102 ASP A N 1
ATOM 794 C CA . ASP A 1 102 ? 9.259 -7.744 4.868 1.00 75.06 102 ASP A CA 1
ATOM 795 C C . ASP A 1 102 ? 10.661 -7.551 4.263 1.00 75.06 102 ASP A C 1
ATOM 797 O O . ASP A 1 102 ? 11.571 -7.084 4.948 1.00 75.06 102 ASP A O 1
ATOM 801 N N . HIS A 1 103 ? 10.817 -7.791 2.960 1.00 72.88 103 HIS A N 1
ATOM 802 C CA . HIS A 1 103 ? 12.046 -7.513 2.215 1.00 72.88 103 HIS A CA 1
ATOM 803 C C . HIS A 1 103 ? 12.423 -6.019 2.185 1.00 72.88 103 HIS A C 1
ATOM 805 O O . HIS A 1 103 ? 13.563 -5.672 1.878 1.00 72.88 103 HIS A O 1
ATOM 811 N N . PHE A 1 104 ? 11.483 -5.122 2.490 1.00 69.62 104 PHE A N 1
ATOM 812 C CA . PHE A 1 104 ? 11.685 -3.672 2.458 1.00 69.62 104 PHE A CA 1
ATOM 813 C C . PHE A 1 104 ? 11.842 -3.046 3.849 1.00 69.62 104 PHE A C 1
ATOM 815 O O . PHE A 1 104 ? 11.779 -1.825 3.955 1.00 69.62 104 PHE A O 1
ATOM 822 N N . GLU A 1 105 ? 12.032 -3.853 4.900 1.00 82.12 105 GLU A N 1
ATOM 823 C CA . GLU A 1 105 ? 12.103 -3.389 6.299 1.00 82.12 105 GLU A CA 1
ATOM 824 C C . GLU A 1 105 ? 10.795 -2.723 6.789 1.00 82.12 105 GLU A C 1
ATOM 826 O O . GLU A 1 105 ? 10.786 -1.990 7.771 1.00 82.12 105 GLU A O 1
ATOM 831 N N . LEU A 1 106 ? 9.660 -3.019 6.139 1.00 81.38 106 LEU A N 1
ATOM 832 C CA . LEU A 1 106 ? 8.345 -2.411 6.414 1.00 81.38 106 LEU A CA 1
ATOM 833 C C . LEU A 1 106 ? 7.491 -3.226 7.396 1.00 81.38 106 LEU A C 1
ATOM 835 O O . LEU A 1 106 ? 6.291 -2.995 7.532 1.00 81.38 106 LEU A O 1
ATOM 839 N N . ALA A 1 107 ? 8.081 -4.220 8.061 1.00 82.56 107 ALA A N 1
ATOM 840 C CA . ALA A 1 107 ? 7.334 -5.141 8.911 1.00 82.56 107 ALA A CA 1
ATOM 841 C C . ALA A 1 107 ? 6.599 -4.412 10.050 1.00 82.56 107 ALA A C 1
ATOM 843 O O . ALA A 1 107 ? 5.476 -4.778 10.386 1.00 82.56 107 ALA A O 1
ATOM 844 N N . ASP A 1 108 ? 7.199 -3.368 10.623 1.00 88.56 108 ASP A N 1
ATOM 845 C CA . ASP A 1 108 ? 6.576 -2.603 11.707 1.00 88.56 108 ASP A CA 1
ATOM 846 C C . ASP A 1 108 ? 5.432 -1.709 11.206 1.00 88.56 108 ASP A C 1
ATOM 848 O O . ASP A 1 108 ? 4.373 -1.676 11.834 1.00 88.56 108 ASP A O 1
ATOM 852 N N . ASP A 1 109 ? 5.570 -1.102 10.023 1.00 93.25 109 ASP A N 1
ATOM 853 C CA . ASP A 1 109 ? 4.478 -0.371 9.370 1.00 93.25 109 ASP A CA 1
ATOM 854 C C . ASP A 1 109 ? 3.275 -1.279 9.088 1.00 93.25 109 ASP A C 1
ATOM 856 O O . ASP A 1 109 ? 2.126 -0.909 9.335 1.00 93.25 109 ASP A O 1
ATOM 860 N N . PHE A 1 110 ? 3.528 -2.499 8.609 1.00 92.25 110 PHE A N 1
ATOM 861 C CA . PHE A 1 110 ? 2.474 -3.478 8.366 1.00 92.25 110 PHE A CA 1
ATOM 862 C C . PHE A 1 110 ? 1.818 -3.953 9.661 1.00 92.25 110 PHE A C 1
ATOM 864 O O . PHE A 1 110 ? 0.596 -4.074 9.695 1.00 92.25 110 PHE A O 1
ATOM 871 N N . LYS A 1 111 ? 2.570 -4.140 10.753 1.00 92.19 111 LYS A N 1
ATOM 872 C CA . LYS A 1 111 ? 1.978 -4.431 12.072 1.00 92.19 111 LYS A CA 1
ATOM 873 C C . LYS A 1 111 ? 1.054 -3.310 12.546 1.00 92.19 111 LYS A C 1
ATOM 875 O O . LYS A 1 111 ? 0.029 -3.600 13.159 1.00 92.19 111 LYS A O 1
ATOM 880 N N . GLU A 1 112 ? 1.378 -2.047 12.275 1.00 95.44 112 GLU A N 1
ATOM 881 C CA . GLU A 1 112 ? 0.488 -0.921 12.590 1.00 95.44 112 GLU A CA 1
ATOM 882 C C . GLU A 1 112 ? -0.799 -0.958 11.757 1.00 95.44 112 GLU A C 1
ATOM 884 O O . GLU A 1 112 ? -1.890 -0.799 12.308 1.00 95.44 112 GLU A O 1
ATOM 889 N N . ILE A 1 113 ? -0.697 -1.251 10.458 1.00 96.81 113 ILE A N 1
ATOM 890 C CA . ILE A 1 113 ? -1.864 -1.411 9.575 1.00 96.81 113 ILE A CA 1
ATOM 891 C C . ILE A 1 113 ? -2.731 -2.602 10.020 1.00 96.81 113 ILE A C 1
ATOM 893 O O . ILE A 1 113 ? -3.958 -2.484 10.068 1.00 96.81 113 ILE A O 1
ATOM 897 N N . ILE A 1 114 ? -2.116 -3.730 10.396 1.00 95.19 114 ILE A N 1
ATOM 898 C CA . ILE A 1 114 ? -2.816 -4.898 10.951 1.00 95.19 114 ILE A CA 1
ATOM 899 C C . ILE A 1 114 ? -3.516 -4.504 12.254 1.00 95.19 114 ILE A C 1
ATOM 901 O O . ILE A 1 114 ? -4.706 -4.762 12.394 1.00 95.19 114 ILE A O 1
ATOM 905 N N . ARG A 1 115 ? -2.846 -3.796 13.174 1.00 95.31 115 ARG A N 1
ATOM 906 C CA . ARG A 1 115 ? -3.466 -3.328 14.428 1.00 95.31 115 ARG A CA 1
ATOM 907 C C . ARG A 1 115 ? -4.721 -2.498 14.186 1.00 95.31 115 ARG A C 1
ATOM 909 O O . ARG A 1 115 ? -5.683 -2.624 14.937 1.00 95.31 115 ARG A O 1
ATOM 916 N N . GLN A 1 116 ? -4.702 -1.662 13.154 1.00 96.56 116 GLN A N 1
ATOM 917 C CA . GLN A 1 116 ? -5.815 -0.781 12.828 1.00 96.56 116 GLN A CA 1
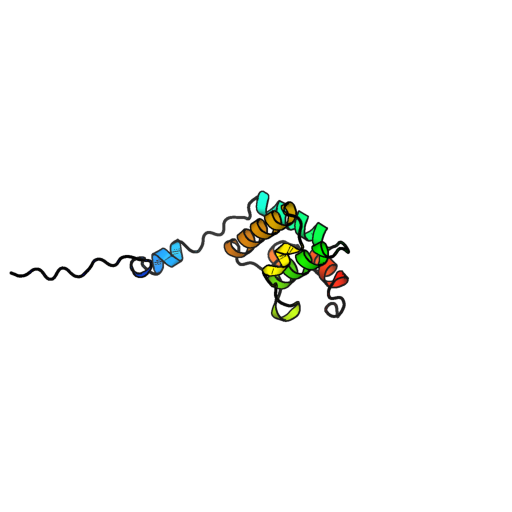ATOM 918 C C . GLN A 1 116 ? -7.000 -1.530 12.201 1.00 96.56 116 GLN A C 1
ATOM 920 O O . GLN A 1 116 ? -8.150 -1.244 12.529 1.00 96.56 116 GLN A O 1
ATOM 925 N N . TRP A 1 117 ? -6.742 -2.468 11.285 1.00 96.44 117 TRP A N 1
ATOM 926 C CA . TRP A 1 117 ? -7.791 -3.028 10.421 1.00 96.44 117 TRP A CA 1
ATOM 927 C C . TRP A 1 117 ? -8.080 -4.518 10.621 1.00 96.44 117 TRP A C 1
ATOM 929 O O . TRP A 1 117 ? -9.113 -4.985 10.136 1.00 96.44 117 TRP A O 1
ATOM 939 N N . ARG A 1 118 ? -7.180 -5.251 11.276 1.00 94.38 118 ARG A N 1
ATOM 940 C CA . ARG A 1 118 ? -7.225 -6.695 11.566 1.00 94.38 118 ARG A CA 1
ATOM 941 C C . ARG A 1 118 ? -6.620 -6.995 12.955 1.00 94.38 118 ARG A C 1
ATOM 943 O O . ARG A 1 118 ? -5.678 -7.784 13.052 1.00 94.38 118 ARG A O 1
ATOM 950 N N . PRO A 1 119 ? -7.066 -6.326 14.036 1.00 91.50 119 PRO A N 1
ATOM 951 C CA . PRO A 1 119 ? -6.471 -6.501 15.364 1.00 91.50 119 PRO A CA 1
ATOM 952 C C . PRO A 1 119 ? -6.486 -7.957 15.854 1.00 91.50 119 PRO A C 1
ATOM 954 O O . PRO A 1 119 ? -5.613 -8.345 16.621 1.00 91.50 119 PRO A O 1
ATOM 957 N N . GLU A 1 120 ? -7.432 -8.766 15.381 1.00 90.38 120 GLU A N 1
ATOM 958 C CA . GLU A 1 120 ? -7.546 -10.202 15.641 1.00 90.38 120 GLU A CA 1
ATOM 959 C C . GLU A 1 120 ? -6.370 -11.046 15.117 1.00 90.38 120 GLU A C 1
ATOM 961 O O . GLU A 1 120 ? -6.239 -12.205 15.495 1.00 90.38 120 GLU A O 1
ATOM 966 N N . ASN A 1 121 ? -5.513 -10.489 14.258 1.00 84.88 121 ASN A N 1
ATOM 967 C CA . ASN A 1 121 ? -4.352 -11.170 13.683 1.00 84.88 121 ASN A CA 1
ATOM 968 C C . ASN A 1 121 ? -3.020 -10.816 14.383 1.00 84.88 121 ASN A C 1
ATOM 970 O O . ASN A 1 121 ? -1.959 -11.074 13.818 1.00 84.88 121 ASN A O 1
ATOM 974 N N . LEU A 1 122 ? -3.047 -10.192 15.570 1.00 76.50 122 LEU A N 1
ATOM 975 C CA . LEU A 1 122 ? -1.844 -9.771 16.314 1.00 76.50 122 LEU A CA 1
ATOM 976 C C . LEU A 1 122 ? -1.446 -10.672 17.498 1.00 76.50 122 LEU A C 1
ATOM 978 O O . LEU A 1 122 ? -0.571 -10.271 18.271 1.00 76.50 122 LEU A O 1
ATOM 982 N N . ASP A 1 123 ? -2.048 -11.856 17.624 1.00 59.34 123 ASP A N 1
ATOM 983 C CA . ASP A 1 123 ? -1.784 -12.815 18.710 1.00 59.34 123 ASP A CA 1
ATOM 984 C C . ASP A 1 123 ? -0.649 -13.808 18.398 1.00 59.34 123 ASP A C 1
ATOM 986 O O . ASP A 1 123 ? -0.684 -14.456 17.324 1.00 59.34 123 ASP A O 1
#

Sequence (123 aa):
MTSDKQPKPRGLSAIPLEAIQAMSYKPYPPTVAQKQALVRLIEAAKGDTGQSRCIAEFLLAWWDADTYGGFGLTKLWAVDLPLCRDMQTVFSLIAEQHHYPDHFELADDFKEIIRQWRPENLD

Organism: NCBI:txid916